Protein AF-A0A2V8TGB3-F1 (afdb_monomer_lite)

Sequence (138 aa):
MCTVPVLRRICRESYSDPQEVYATLKRRGMDLVTITDHDSIDAAESLRRYADFFLSEEVSGVMPSGTRFHMGVYAMEERDHTELQRRRTDFHALIAYLRERQLFFSINHAFSRLTGSRNDHDFALFEQYVPAMETRNG

Foldseek 3Di:
DPPDPVCPVVPAPDPDQLVVVVVVCVVVVDQADEDAGELDQVSVVVVVVDPRYAYKYFYWAADPVRWIWTKIWTRDDPVVSVVSNVCRDPPVSNLVVCVVVVIAMETEPPVDCVRHDDDPVVVVCCVVRHPYYDPDDD

Structure (mmCIF, N/CA/C/O backbone):
data_AF-A0A2V8TGB3-F1
#
_entry.id   AF-A0A2V8TGB3-F1
#
loop_
_atom_site.group_PDB
_atom_site.id
_atom_site.type_symbol
_atom_site.label_atom_id
_atom_site.label_alt_id
_atom_site.label_comp_id
_atom_site.label_asym_id
_atom_site.label_entity_id
_atom_site.label_seq_id
_atom_site.pdbx_PDB_ins_code
_atom_site.Cartn_x
_atom_site.Cartn_y
_atom_site.Cartn_z
_atom_site.occupancy
_atom_site.B_iso_or_eq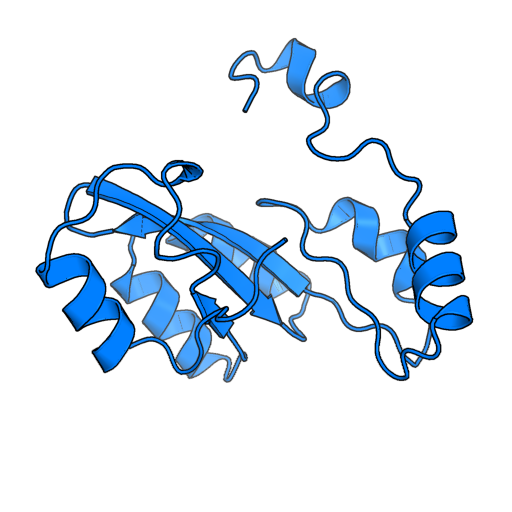uiv
_atom_site.auth_seq_id
_atom_site.auth_comp_id
_atom_site.auth_asym_id
_atom_site.auth_atom_id
_atom_site.pdbx_PDB_model_num
ATOM 1 N N . MET A 1 1 ? 0.168 13.554 -8.513 1.00 54.50 1 MET A N 1
ATOM 2 C CA . MET A 1 1 ? 1.165 14.183 -7.623 1.00 54.50 1 MET A CA 1
ATOM 3 C C . MET A 1 1 ? 1.492 15.610 -8.038 1.00 54.50 1 MET A C 1
ATOM 5 O O . MET A 1 1 ? 1.936 15.839 -9.159 1.00 54.50 1 MET A O 1
ATOM 9 N N . CYS A 1 2 ? 1.296 16.567 -7.129 1.00 41.38 2 CYS A N 1
ATOM 10 C CA . CYS A 1 2 ? 1.835 17.915 -7.281 1.00 41.38 2 CYS A CA 1
ATOM 11 C C . CYS A 1 2 ? 3.347 17.854 -7.010 1.00 41.38 2 CYS A C 1
ATOM 13 O O . CYS A 1 2 ? 3.768 17.551 -5.897 1.00 41.38 2 CYS A O 1
ATOM 15 N N . THR A 1 3 ? 4.167 18.078 -8.034 1.00 48.59 3 THR A N 1
ATOM 16 C CA . THR A 1 3 ? 5.636 17.967 -7.956 1.00 48.59 3 THR A CA 1
ATOM 17 C C . THR A 1 3 ? 6.304 19.214 -7.373 1.00 48.59 3 THR A C 1
ATOM 19 O O . THR A 1 3 ? 7.527 19.272 -7.282 1.00 48.59 3 THR A O 1
ATOM 22 N N . VAL A 1 4 ? 5.515 20.215 -6.967 1.00 53.44 4 VAL A N 1
ATOM 23 C CA . VAL A 1 4 ? 6.005 21.475 -6.404 1.00 53.44 4 VAL A CA 1
ATOM 24 C C . VAL A 1 4 ? 6.102 21.340 -4.876 1.00 53.44 4 VAL A C 1
ATOM 26 O O . VAL A 1 4 ? 5.063 21.255 -4.215 1.00 53.44 4 VAL A O 1
ATOM 29 N N . PRO A 1 5 ? 7.313 21.357 -4.281 1.00 50.12 5 PRO A N 1
ATOM 30 C CA . PRO A 1 5 ? 7.526 21.042 -2.861 1.00 50.12 5 PRO A CA 1
ATOM 31 C C . PRO A 1 5 ? 6.693 21.886 -1.885 1.00 50.12 5 PRO A C 1
ATOM 33 O O . PRO A 1 5 ? 6.234 21.382 -0.865 1.00 50.12 5 PRO A O 1
ATOM 36 N N . VAL A 1 6 ? 6.447 23.157 -2.218 1.00 58.41 6 VAL A N 1
ATOM 37 C CA . VAL A 1 6 ? 5.709 24.112 -1.369 1.00 58.41 6 VAL A CA 1
ATOM 38 C C . VAL A 1 6 ? 4.192 23.868 -1.389 1.00 58.41 6 VAL A C 1
ATOM 40 O O . VAL A 1 6 ? 3.499 24.189 -0.428 1.00 58.41 6 VAL A O 1
ATOM 43 N N . LEU A 1 7 ? 3.661 23.256 -2.452 1.00 54.00 7 LEU A N 1
ATOM 44 C CA . LEU A 1 7 ? 2.219 23.039 -2.634 1.00 54.00 7 LEU A CA 1
ATOM 45 C C . LEU A 1 7 ? 1.755 21.638 -2.213 1.00 54.00 7 LEU A C 1
ATOM 47 O O . LEU A 1 7 ? 0.550 21.389 -2.153 1.00 54.00 7 LEU A O 1
ATOM 51 N N . ARG A 1 8 ? 2.677 20.736 -1.845 1.00 53.00 8 ARG A N 1
ATOM 52 C CA . ARG A 1 8 ? 2.360 19.356 -1.425 1.00 53.00 8 ARG A CA 1
ATOM 53 C C . ARG A 1 8 ? 1.383 19.299 -0.242 1.00 53.00 8 ARG A C 1
ATOM 55 O O . ARG A 1 8 ? 0.588 18.374 -0.155 1.00 53.00 8 ARG A O 1
ATOM 62 N N . ARG A 1 9 ? 1.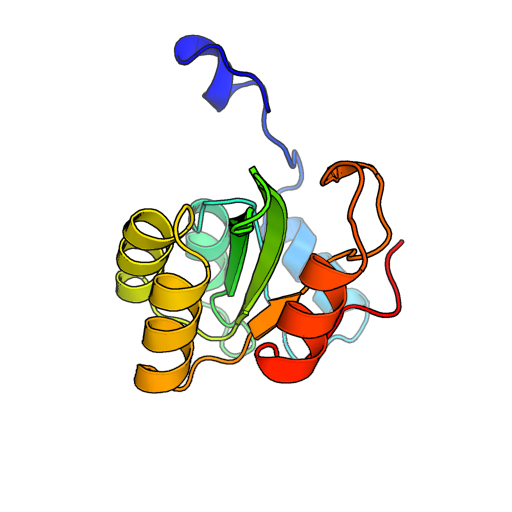394 20.311 0.638 1.00 51.84 9 ARG A N 1
ATOM 63 C CA . ARG A 1 9 ? 0.500 20.391 1.810 1.00 51.84 9 ARG A CA 1
ATOM 64 C C . ARG A 1 9 ? -0.939 20.811 1.470 1.00 51.84 9 ARG A C 1
ATOM 66 O O . ARG A 1 9 ? -1.835 20.578 2.273 1.00 51.84 9 ARG A O 1
ATOM 73 N N . ILE A 1 10 ? -1.159 21.416 0.300 1.00 53.91 10 ILE A N 1
ATOM 74 C CA . ILE A 1 10 ? -2.467 21.926 -0.156 1.00 53.91 10 ILE A CA 1
ATOM 75 C C . ILE A 1 10 ? -3.073 20.996 -1.221 1.00 53.91 10 ILE A C 1
ATOM 77 O O . ILE A 1 10 ? -4.287 20.792 -1.259 1.00 53.91 10 ILE A O 1
ATOM 81 N N . CYS A 1 11 ? -2.233 20.370 -2.047 1.00 53.47 11 CYS A N 1
ATOM 82 C CA . CYS A 1 11 ? -2.627 19.334 -2.999 1.00 53.47 11 CYS A CA 1
ATOM 83 C C . CYS A 1 11 ? -2.573 17.948 -2.345 1.00 53.47 11 CYS A C 1
ATOM 85 O O . CYS A 1 11 ? -1.669 17.159 -2.629 1.00 53.47 11 CYS A O 1
ATOM 87 N N . ARG A 1 12 ? -3.530 17.674 -1.451 1.00 59.59 12 ARG A N 1
ATOM 88 C CA . ARG A 1 12 ? -3.694 16.351 -0.835 1.00 59.59 12 ARG A CA 1
ATOM 89 C C . ARG A 1 12 ? -4.351 15.401 -1.833 1.00 59.59 12 ARG A C 1
ATOM 91 O O . ARG A 1 12 ? -5.214 15.813 -2.603 1.00 59.59 12 ARG A O 1
ATOM 98 N N . GLU A 1 13 ? -3.952 14.135 -1.803 1.00 63.62 13 GLU A N 1
ATOM 99 C CA . GLU A 1 13 ? -4.576 13.102 -2.641 1.00 63.62 13 GLU A CA 1
ATOM 100 C C . GLU A 1 13 ? -5.926 12.638 -2.072 1.00 63.62 13 GLU A C 1
ATOM 102 O O . GLU A 1 13 ? -6.788 12.194 -2.823 1.00 63.62 13 GLU A O 1
ATOM 107 N N . SER A 1 14 ? -6.161 12.870 -0.776 1.00 71.44 14 SER A N 1
ATOM 108 C CA . SER A 1 14 ? -7.464 12.741 -0.125 1.00 71.44 14 SER A CA 1
ATOM 109 C C . SER A 1 14 ? -7.754 13.961 0.753 1.00 71.44 14 SER A C 1
ATOM 111 O O . SER A 1 14 ? -6.884 14.451 1.479 1.00 71.44 14 SER A O 1
ATOM 113 N N . TYR A 1 15 ? -8.990 14.458 0.677 1.00 75.06 15 TYR A N 1
ATOM 114 C CA . TYR A 1 15 ? -9.505 15.554 1.508 1.00 75.06 15 TYR A CA 1
ATOM 115 C C . TYR A 1 15 ? -10.418 15.066 2.641 1.00 75.06 15 TYR A C 1
ATOM 117 O O . TYR A 1 15 ? -10.919 15.885 3.407 1.00 75.06 15 TYR A O 1
ATOM 125 N N . SER A 1 16 ? -10.635 13.754 2.748 1.00 82.50 16 SER A N 1
ATOM 126 C CA . SER A 1 16 ? -11.502 13.178 3.777 1.00 82.50 16 SER A CA 1
ATOM 127 C C . SER A 1 16 ? -10.816 13.218 5.143 1.00 82.50 16 SER A C 1
ATOM 129 O O . SER A 1 16 ? -9.620 12.941 5.242 1.00 82.50 16 SER A O 1
ATOM 131 N N . ASP A 1 17 ? -11.567 13.524 6.201 1.00 89.19 17 ASP A N 1
ATOM 132 C CA . ASP A 1 17 ? -11.079 13.369 7.573 1.00 89.19 17 ASP A CA 1
ATOM 133 C C . ASP A 1 17 ? -10.962 11.866 7.908 1.00 89.19 17 ASP A C 1
ATOM 135 O O . ASP A 1 17 ? -11.958 11.142 7.786 1.00 89.19 17 ASP A O 1
ATOM 139 N N . PRO A 1 18 ? -9.788 11.362 8.344 1.00 91.62 18 PRO A N 1
ATOM 140 C CA . PRO A 1 18 ? -9.616 9.959 8.724 1.00 91.62 18 PRO A CA 1
ATOM 141 C C . PRO A 1 18 ? -10.666 9.454 9.723 1.00 91.62 18 PRO A C 1
ATOM 143 O O . PRO A 1 18 ? -11.103 8.305 9.630 1.00 91.62 18 PRO A O 1
ATOM 146 N N . GLN A 1 19 ? -11.128 10.306 10.647 1.00 93.19 19 GLN A N 1
ATOM 147 C CA . GLN A 1 19 ? -12.162 9.933 11.621 1.00 93.19 19 GLN A CA 1
ATOM 148 C C . GLN A 1 19 ? -13.531 9.722 10.958 1.00 93.19 19 GLN A C 1
ATOM 150 O O . GLN A 1 19 ? -14.252 8.779 11.296 1.00 93.19 19 GLN A O 1
ATOM 155 N N . GLU A 1 20 ? -13.887 10.558 9.981 1.00 94.06 20 GLU A N 1
ATOM 156 C CA . GLU A 1 20 ? -15.122 10.412 9.204 1.00 94.06 20 GLU A CA 1
ATOM 157 C C . GLU A 1 20 ? -15.087 9.173 8.305 1.00 94.06 20 GLU A C 1
ATOM 159 O O . GLU A 1 20 ? -16.103 8.475 8.173 1.00 94.06 20 GLU A O 1
ATOM 164 N N . VAL A 1 21 ? -13.918 8.867 7.728 1.00 93.31 21 VAL A N 1
ATOM 165 C CA . VAL A 1 21 ? -13.684 7.633 6.966 1.00 93.31 21 VAL A CA 1
ATOM 166 C C . VAL A 1 21 ? -13.926 6.431 7.870 1.00 93.31 21 VAL A C 1
ATOM 168 O O . VAL A 1 21 ? -14.801 5.618 7.570 1.00 93.31 21 VAL A O 1
ATOM 171 N N . TYR A 1 22 ? -13.247 6.359 9.017 1.00 95.56 22 TYR A N 1
ATOM 172 C CA . TYR A 1 22 ? -13.423 5.275 9.982 1.00 95.56 22 TYR A CA 1
ATOM 173 C C . TYR A 1 22 ? -14.895 5.109 10.393 1.00 95.56 22 TYR A C 1
ATOM 175 O O . TYR A 1 22 ? -15.463 4.024 10.256 1.00 95.56 22 TYR A O 1
ATOM 183 N N . ALA A 1 23 ? -15.564 6.194 10.799 1.00 95.62 23 ALA A N 1
ATOM 184 C CA . ALA A 1 23 ? -16.974 6.155 11.187 1.00 95.62 23 ALA A CA 1
ATOM 185 C C . ALA A 1 23 ? -17.885 5.653 10.050 1.00 95.62 23 ALA A C 1
ATOM 187 O O . ALA A 1 23 ? -18.859 4.937 10.293 1.00 95.62 23 ALA A O 1
ATOM 188 N N . THR A 1 24 ? -17.571 6.000 8.801 1.00 95.69 24 THR A N 1
ATOM 189 C CA . THR A 1 24 ? -18.302 5.520 7.623 1.00 95.69 24 THR A CA 1
ATOM 190 C C . THR A 1 24 ? -18.093 4.028 7.392 1.00 95.69 24 THR A C 1
ATOM 192 O O . THR A 1 24 ? -19.071 3.319 7.153 1.00 95.69 24 THR A O 1
ATOM 195 N N . LEU A 1 25 ? -16.858 3.533 7.496 1.00 95.06 25 LEU A N 1
ATOM 196 C CA . LEU A 1 25 ? -16.545 2.110 7.338 1.00 95.06 25 LEU A CA 1
ATOM 197 C C . LEU A 1 25 ? -17.234 1.270 8.425 1.00 95.06 25 LEU A C 1
ATOM 199 O O . LEU A 1 25 ? -17.846 0.248 8.112 1.00 95.06 25 LEU A O 1
ATOM 203 N N . LYS A 1 26 ? -17.276 1.762 9.671 1.00 96.75 26 LYS A N 1
ATOM 204 C CA . LYS A 1 26 ? -18.036 1.117 10.754 1.00 96.75 26 LYS A CA 1
ATOM 205 C C . LYS A 1 26 ? -19.544 1.110 10.499 1.00 96.75 26 LYS A C 1
ATOM 207 O O . LYS A 1 26 ? -20.173 0.070 10.663 1.00 96.75 26 LYS A O 1
ATOM 212 N N . ARG A 1 27 ? -20.137 2.218 10.030 1.00 97.75 27 ARG A N 1
ATOM 213 C CA . ARG A 1 27 ? -21.567 2.253 9.641 1.00 97.75 27 ARG A CA 1
ATOM 214 C C . ARG A 1 27 ? -21.905 1.290 8.501 1.00 97.75 27 ARG A C 1
ATOM 216 O O . ARG A 1 27 ? -23.042 0.843 8.411 1.00 97.75 27 ARG A O 1
ATOM 223 N N . ARG A 1 28 ? -20.936 0.974 7.637 1.00 96.50 28 ARG A N 1
ATOM 224 C CA . ARG A 1 28 ? -21.073 -0.016 6.556 1.00 96.50 28 ARG A CA 1
ATOM 225 C C . ARG A 1 28 ? -20.886 -1.463 7.026 1.00 96.50 28 ARG A C 1
ATOM 227 O O . ARG A 1 28 ? -20.972 -2.362 6.199 1.00 96.50 28 ARG A O 1
ATOM 234 N N . GLY A 1 29 ? -20.658 -1.687 8.321 1.00 97.44 29 GLY A N 1
ATOM 235 C CA . GLY A 1 29 ? -20.534 -3.021 8.903 1.00 97.44 29 GLY A CA 1
ATOM 236 C C . GLY A 1 29 ? -19.165 -3.669 8.703 1.00 97.44 29 GLY A C 1
ATOM 237 O O . GLY A 1 29 ? -19.084 -4.888 8.727 1.00 97.44 29 GLY A O 1
ATOM 238 N N . MET A 1 30 ? -18.098 -2.893 8.477 1.00 96.81 30 MET A N 1
ATOM 239 C CA . MET A 1 30 ? -16.748 -3.459 8.387 1.00 96.81 30 MET A CA 1
ATOM 240 C C . MET A 1 30 ? -16.212 -3.849 9.767 1.00 96.81 30 MET A C 1
ATOM 242 O O . MET A 1 30 ? -16.212 -3.024 10.685 1.00 96.81 30 MET A O 1
ATOM 246 N N . ASP A 1 31 ? -15.715 -5.080 9.892 1.00 96.94 31 ASP A N 1
ATOM 247 C CA . ASP A 1 31 ? -15.144 -5.618 11.134 1.00 96.94 31 ASP A CA 1
ATOM 248 C C . ASP A 1 31 ? -13.689 -5.204 11.363 1.00 96.94 31 ASP A C 1
ATOM 250 O O . ASP A 1 31 ? -13.293 -5.013 12.505 1.00 96.94 31 ASP A O 1
ATOM 254 N N . LEU A 1 32 ? -12.917 -5.036 10.285 1.00 96.88 32 LEU A N 1
ATOM 255 C CA . LEU A 1 32 ? -11.521 -4.601 10.301 1.00 96.88 32 LEU A CA 1
ATOM 256 C C . LEU A 1 32 ? -11.362 -3.377 9.400 1.00 96.88 32 LEU A C 1
ATOM 258 O O . LEU A 1 32 ? -11.945 -3.322 8.314 1.00 96.88 32 LEU A O 1
ATOM 262 N N . VAL A 1 33 ? -10.573 -2.400 9.843 1.00 96.56 33 VAL A N 1
ATOM 263 C CA . VAL A 1 33 ? -10.402 -1.122 9.146 1.00 96.56 33 VAL A CA 1
ATOM 264 C C . VAL A 1 33 ? -8.924 -0.797 8.960 1.00 96.56 33 VAL A C 1
ATOM 266 O O . VAL A 1 33 ? -8.103 -0.978 9.853 1.00 96.56 33 VAL A O 1
ATOM 269 N N . THR A 1 34 ? -8.583 -0.261 7.794 1.00 96.19 34 THR A N 1
ATOM 270 C CA . THR A 1 34 ? -7.277 0.342 7.533 1.00 96.19 34 THR A CA 1
ATOM 271 C C . THR A 1 34 ? -7.426 1.508 6.560 1.00 96.19 34 THR A C 1
ATOM 273 O O . THR A 1 34 ? -8.483 1.681 5.949 1.00 96.19 34 THR A O 1
ATOM 276 N N . ILE A 1 35 ? -6.376 2.314 6.432 1.00 94.75 35 ILE A N 1
ATOM 277 C CA . ILE A 1 35 ? -6.233 3.341 5.399 1.00 94.75 35 ILE A CA 1
ATOM 278 C C . ILE A 1 35 ? -4.891 3.094 4.715 1.00 94.75 35 ILE A C 1
ATOM 280 O O . ILE A 1 35 ? -3.905 2.810 5.387 1.00 94.75 35 ILE A O 1
ATOM 284 N N . THR A 1 36 ? -4.872 3.191 3.389 1.00 95.19 36 THR A N 1
ATOM 285 C CA . THR A 1 36 ? -3.691 2.980 2.545 1.00 95.19 36 THR A CA 1
ATOM 286 C C . THR A 1 36 ? -3.402 4.249 1.751 1.00 95.19 36 THR A C 1
ATOM 288 O O . THR A 1 36 ? -3.558 4.279 0.533 1.00 95.19 36 THR A O 1
ATOM 291 N N . ASP A 1 37 ? -3.045 5.329 2.447 1.00 94.44 37 ASP A N 1
ATOM 292 C CA . ASP A 1 37 ? -2.634 6.569 1.782 1.00 94.44 37 ASP A CA 1
ATOM 293 C C . ASP A 1 37 ? -1.331 6.340 0.993 1.00 94.44 37 ASP A C 1
ATOM 295 O O . ASP A 1 37 ? -0.509 5.487 1.343 1.00 94.44 37 ASP A O 1
ATOM 299 N N . HIS A 1 38 ? -1.142 7.099 -0.090 1.00 95.00 38 HIS A N 1
ATOM 300 C CA . HIS A 1 38 ? 0.046 6.975 -0.931 1.00 95.00 38 HIS A CA 1
ATOM 301 C C . HIS A 1 38 ? 1.308 7.479 -0.222 1.00 95.00 38 HIS A C 1
ATOM 303 O O . HIS A 1 38 ? 1.392 8.654 0.150 1.00 95.00 38 HIS A O 1
ATOM 309 N N . ASP A 1 39 ? 2.321 6.616 -0.135 1.00 96.44 39 ASP A N 1
ATOM 310 C CA . ASP A 1 39 ? 3.659 6.932 0.383 1.00 96.44 39 ASP A CA 1
ATOM 311 C C . ASP A 1 39 ? 3.653 7.662 1.758 1.00 96.44 39 ASP A C 1
ATOM 313 O O . ASP A 1 39 ? 4.521 8.499 2.038 1.00 96.44 39 ASP A O 1
ATOM 317 N N . SER A 1 40 ? 2.636 7.432 2.599 1.00 94.88 40 SER A N 1
ATOM 318 C CA . SER A 1 40 ? 2.442 8.126 3.879 1.00 94.88 40 SER A CA 1
ATOM 319 C C . SER A 1 40 ? 1.583 7.317 4.848 1.00 94.88 40 SER A C 1
ATOM 321 O O . SER A 1 40 ? 0.653 6.623 4.450 1.00 94.88 40 SER A O 1
ATOM 323 N N . ILE A 1 41 ? 1.866 7.481 6.142 1.00 95.25 41 ILE A N 1
ATOM 324 C CA . ILE A 1 41 ? 1.098 6.896 7.250 1.00 95.25 41 ILE A CA 1
ATOM 325 C C . ILE A 1 41 ? 0.452 7.954 8.159 1.00 95.25 41 ILE A C 1
ATOM 327 O O . ILE A 1 41 ? -0.160 7.615 9.171 1.00 95.25 41 ILE A O 1
ATOM 331 N N . ASP A 1 42 ? 0.554 9.239 7.811 1.00 92.44 42 ASP A N 1
ATOM 332 C CA . ASP A 1 42 ? 0.190 10.352 8.702 1.00 92.44 42 ASP A CA 1
ATOM 333 C C . ASP A 1 42 ? -1.288 10.307 9.124 1.00 92.44 42 ASP A C 1
ATOM 335 O O . ASP A 1 42 ? -1.637 10.580 10.273 1.00 92.44 42 ASP A O 1
ATOM 339 N N . ALA A 1 43 ? -2.177 9.944 8.195 1.00 88.31 43 ALA A N 1
ATOM 340 C CA . ALA A 1 43 ? -3.610 9.834 8.460 1.00 88.31 43 ALA A CA 1
ATOM 341 C C . ALA A 1 43 ? -3.955 8.679 9.414 1.00 88.31 43 ALA A C 1
ATOM 343 O O . ALA A 1 43 ? -4.924 8.772 10.177 1.00 88.31 43 ALA A O 1
ATOM 344 N N . ALA A 1 44 ? -3.158 7.607 9.384 1.00 91.75 44 ALA A N 1
ATOM 345 C CA . ALA A 1 44 ? -3.381 6.414 10.186 1.00 91.75 44 ALA A CA 1
ATOM 346 C C . ALA A 1 44 ? -3.141 6.673 11.678 1.00 91.75 44 ALA A C 1
ATOM 348 O O . ALA A 1 44 ? -3.830 6.081 12.505 1.00 91.75 44 ALA A O 1
ATOM 349 N N . GLU A 1 45 ? -2.235 7.593 12.030 1.00 88.75 45 GLU A N 1
ATOM 350 C CA . GLU A 1 45 ? -1.842 7.916 13.411 1.00 88.75 45 GLU A CA 1
ATOM 351 C C . GLU A 1 45 ? -3.057 8.122 14.334 1.00 88.75 45 GLU A C 1
ATOM 353 O O . GLU A 1 45 ? -3.171 7.507 15.395 1.00 88.75 45 GLU A O 1
ATOM 358 N N . SER A 1 46 ? -4.032 8.922 13.888 1.00 91.94 46 SER A N 1
ATOM 359 C CA . SER A 1 46 ? -5.232 9.245 14.674 1.00 91.94 46 SER A CA 1
ATOM 360 C C . SER A 1 46 ? -6.200 8.066 14.871 1.00 91.94 46 SER A C 1
ATOM 362 O O . SER A 1 46 ? -7.077 8.117 15.741 1.00 91.94 46 SER A O 1
ATOM 364 N N . LEU A 1 47 ? -6.057 7.008 14.068 1.00 95.38 47 LEU A N 1
ATOM 365 C CA . LEU A 1 47 ? -6.920 5.827 14.059 1.00 95.38 47 LEU A CA 1
ATOM 366 C C . LEU A 1 47 ? -6.314 4.631 14.799 1.00 95.38 47 LEU A C 1
ATOM 368 O O . LEU A 1 47 ? -7.053 3.736 15.197 1.00 95.38 47 LEU A O 1
ATOM 372 N N . ARG A 1 48 ? -5.006 4.641 15.087 1.00 94.06 48 ARG A N 1
ATOM 373 C CA . ARG A 1 48 ? -4.297 3.541 15.779 1.00 94.06 48 ARG A CA 1
ATOM 374 C C . ARG A 1 48 ? -4.821 3.217 17.176 1.00 94.06 48 ARG A C 1
ATOM 376 O O . ARG A 1 48 ? -4.524 2.159 17.715 1.00 94.06 48 ARG A O 1
ATOM 383 N N . ARG A 1 49 ? -5.609 4.118 17.766 1.00 94.44 49 ARG A N 1
ATOM 384 C CA . ARG A 1 49 ? -6.295 3.898 19.047 1.00 94.44 49 ARG A CA 1
ATOM 385 C C . ARG A 1 49 ? -7.425 2.864 18.977 1.00 94.44 49 ARG A C 1
ATOM 387 O O . ARG A 1 49 ? -7.876 2.407 20.023 1.00 94.44 49 ARG A O 1
ATOM 394 N N . TYR A 1 50 ? -7.939 2.560 17.786 1.00 96.44 50 TYR A N 1
ATOM 395 C CA . TYR A 1 50 ? -9.038 1.618 17.600 1.00 96.44 50 TYR A CA 1
ATOM 396 C C . TYR A 1 50 ? -8.502 0.187 17.487 1.00 96.44 50 TYR A C 1
ATOM 398 O O . TYR A 1 50 ? -7.578 -0.075 16.726 1.00 96.44 50 TYR A O 1
ATOM 406 N N . ALA A 1 51 ? -9.076 -0.743 18.256 1.00 96.00 51 ALA A N 1
ATOM 407 C CA . ALA A 1 51 ? -8.591 -2.125 18.338 1.00 96.00 51 ALA A CA 1
ATOM 408 C C . ALA A 1 51 ? -8.794 -2.933 17.042 1.00 96.00 51 ALA A C 1
ATOM 410 O O . ALA A 1 51 ? -8.112 -3.926 16.816 1.00 96.00 51 ALA A O 1
ATOM 411 N N . ASP A 1 52 ? -9.739 -2.512 16.208 1.00 97.19 52 ASP A N 1
ATOM 412 C CA . ASP A 1 52 ? -10.062 -3.068 14.895 1.00 97.19 52 ASP A CA 1
ATOM 413 C C . ASP A 1 52 ? -9.374 -2.322 13.740 1.00 97.19 52 ASP A C 1
ATOM 415 O O . ASP A 1 52 ? -9.654 -2.592 12.569 1.00 97.19 52 ASP A O 1
ATOM 419 N N . PHE A 1 53 ? -8.471 -1.390 14.059 1.00 97.75 53 PHE A N 1
ATOM 420 C CA . PHE A 1 53 ? -7.638 -0.702 13.085 1.00 97.75 53 PHE A CA 1
ATOM 421 C C . PHE A 1 53 ? -6.243 -1.327 13.002 1.00 97.75 53 PHE A C 1
ATOM 423 O O . PHE A 1 53 ? -5.606 -1.598 14.019 1.00 97.75 53 PHE A O 1
ATOM 430 N N . PHE A 1 54 ? -5.728 -1.482 11.785 1.00 97.50 54 PHE A N 1
ATOM 431 C CA . PHE A 1 54 ? -4.346 -1.896 11.538 1.00 97.50 54 PHE A CA 1
ATOM 432 C C . PHE A 1 54 ? -3.661 -0.943 10.552 1.00 97.50 54 PHE A C 1
ATOM 434 O O . PHE A 1 54 ? -4.291 -0.439 9.622 1.00 97.50 54 PHE A O 1
ATOM 441 N N . LEU A 1 55 ? -2.371 -0.671 10.763 1.00 97.62 55 LEU A N 1
ATOM 442 C CA . LEU A 1 55 ? -1.592 0.257 9.939 1.00 97.62 55 LEU A CA 1
ATOM 443 C C . LEU A 1 55 ? -1.243 -0.374 8.582 1.00 97.62 55 LEU A C 1
ATOM 445 O O . LEU A 1 55 ? -0.773 -1.510 8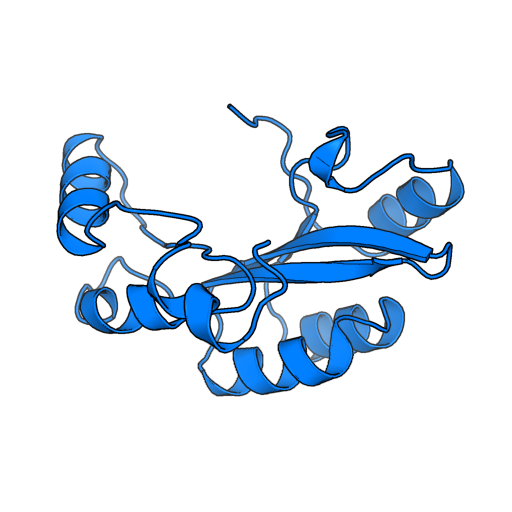.534 1.00 97.62 55 LEU A O 1
ATOM 449 N N . SER A 1 56 ? -1.456 0.374 7.500 1.00 98.00 56 SER A N 1
ATOM 450 C CA . SER A 1 56 ? -1.160 -0.029 6.119 1.00 98.00 56 SER A CA 1
ATOM 451 C C . SER A 1 56 ? -0.757 1.195 5.286 1.00 98.00 56 SER A C 1
ATOM 453 O O . SER A 1 56 ? -0.906 2.329 5.739 1.00 98.00 56 SER A O 1
ATOM 455 N N . GLU A 1 57 ? -0.238 0.975 4.080 1.00 97.88 57 GLU A N 1
ATOM 456 C CA . GLU A 1 57 ? 0.192 2.025 3.143 1.00 97.88 57 GLU A CA 1
ATOM 457 C C . GLU A 1 57 ? 0.025 1.544 1.697 1.00 97.88 57 GLU A C 1
ATOM 459 O O . GLU A 1 57 ? 0.163 0.352 1.416 1.00 97.88 57 GLU A O 1
ATOM 464 N N . GLU A 1 58 ? -0.264 2.463 0.773 1.00 97.94 58 GLU A N 1
ATOM 465 C CA . GLU A 1 58 ? -0.131 2.201 -0.663 1.00 97.94 58 GLU A CA 1
ATOM 466 C C . GLU A 1 58 ? 1.208 2.766 -1.151 1.00 97.94 58 GLU A C 1
ATOM 468 O O . GLU A 1 58 ? 1.399 3.972 -1.311 1.00 97.94 58 GLU A O 1
ATOM 473 N N . VAL A 1 59 ? 2.169 1.875 -1.373 1.00 98.31 59 VAL A N 1
ATOM 474 C CA . VAL A 1 59 ? 3.527 2.230 -1.783 1.00 98.31 59 VAL A CA 1
ATOM 475 C C . VAL A 1 59 ? 3.562 2.463 -3.288 1.00 98.31 59 VAL A C 1
ATOM 477 O O . VAL A 1 59 ? 3.234 1.565 -4.069 1.00 98.31 59 VAL A O 1
ATOM 480 N N . SER A 1 60 ? 4.026 3.641 -3.706 1.00 97.62 60 SER A N 1
ATOM 481 C CA . SER A 1 60 ? 4.289 3.947 -5.114 1.00 97.62 60 SER A CA 1
ATOM 482 C C . SER A 1 60 ? 5.725 3.580 -5.480 1.00 97.62 60 SER A C 1
ATOM 484 O O . SER A 1 60 ? 6.682 4.207 -5.010 1.00 97.62 60 SER A O 1
ATOM 486 N N . GLY A 1 61 ? 5.889 2.596 -6.361 1.00 96.69 61 GLY A N 1
ATOM 487 C CA . GLY A 1 61 ? 7.192 2.091 -6.778 1.00 96.69 61 GLY A CA 1
ATOM 488 C C . GLY A 1 61 ? 7.424 2.048 -8.286 1.00 96.69 61 GLY A C 1
ATOM 489 O O . GLY A 1 61 ? 6.600 2.505 -9.085 1.00 96.69 61 GLY A O 1
ATOM 490 N N . VAL A 1 62 ? 8.589 1.521 -8.672 1.00 95.06 62 VAL A N 1
ATOM 491 C CA . VAL A 1 62 ? 9.048 1.421 -10.067 1.00 95.06 62 VAL A CA 1
ATOM 492 C C . VAL A 1 62 ? 9.428 -0.022 -10.401 1.00 95.06 62 VAL A C 1
ATOM 494 O O . VAL A 1 62 ? 10.201 -0.656 -9.683 1.00 95.06 62 VAL A O 1
ATOM 497 N N . MET A 1 63 ? 8.874 -0.541 -11.495 1.00 95.06 63 MET A N 1
ATOM 498 C CA . MET A 1 63 ? 9.216 -1.848 -12.054 1.00 95.06 63 MET A CA 1
ATOM 499 C C . MET A 1 63 ? 10.597 -1.809 -12.723 1.00 95.06 63 MET A C 1
ATOM 501 O O . MET A 1 63 ? 11.013 -0.746 -13.187 1.00 95.06 63 MET A O 1
ATOM 505 N N . PRO A 1 64 ? 11.285 -2.954 -12.892 1.00 93.75 64 PRO A N 1
ATOM 506 C CA . PRO A 1 64 ? 12.543 -3.016 -13.646 1.00 93.75 64 PRO A CA 1
ATOM 507 C C . PRO A 1 64 ? 12.438 -2.474 -15.083 1.00 93.75 64 PRO A C 1
ATOM 509 O O . PRO A 1 64 ? 13.408 -1.956 -15.629 1.00 93.75 64 PRO A O 1
ATOM 512 N N . SER A 1 65 ? 11.247 -2.547 -15.684 1.00 90.25 65 SER A N 1
ATOM 513 C CA . SER A 1 65 ? 10.927 -1.990 -17.004 1.00 90.25 65 SER A CA 1
ATOM 514 C C . SER A 1 65 ? 10.800 -0.456 -17.031 1.00 90.25 65 SER A C 1
ATOM 516 O O . SER A 1 65 ? 10.680 0.129 -18.107 1.00 90.25 65 SER A O 1
ATOM 518 N N . GLY A 1 66 ? 10.807 0.206 -15.868 1.00 89.69 66 GLY A N 1
ATOM 519 C CA . GLY A 1 66 ? 10.616 1.649 -15.712 1.00 89.69 66 GLY A CA 1
ATOM 520 C C . GLY A 1 66 ? 9.156 2.087 -15.550 1.00 89.69 66 GLY A C 1
ATOM 521 O O . GLY A 1 66 ? 8.895 3.277 -15.355 1.00 89.69 66 GLY A O 1
ATOM 522 N N . THR A 1 67 ? 8.194 1.160 -15.614 1.00 91.38 67 THR A N 1
ATOM 523 C CA . THR A 1 67 ? 6.776 1.451 -15.351 1.00 91.38 67 THR A CA 1
ATOM 524 C C . THR A 1 67 ? 6.538 1.669 -13.857 1.00 91.38 67 THR A C 1
ATOM 526 O O . THR A 1 67 ? 7.324 1.230 -13.016 1.00 91.38 67 THR A O 1
ATOM 529 N N . ARG A 1 68 ? 5.474 2.393 -13.493 1.00 93.94 68 ARG A N 1
ATOM 530 C CA . ARG A 1 68 ? 5.115 2.575 -12.081 1.00 93.94 68 ARG A CA 1
ATOM 531 C C . ARG A 1 68 ? 4.228 1.431 -11.615 1.00 93.94 68 ARG A C 1
ATOM 533 O O . ARG A 1 68 ? 3.450 0.877 -12.385 1.00 93.94 68 ARG A O 1
ATOM 540 N N . PHE A 1 69 ? 4.292 1.121 -10.331 1.00 95.69 69 PHE A N 1
ATOM 541 C CA . PHE A 1 69 ? 3.325 0.247 -9.682 1.00 95.69 69 PHE A CA 1
ATOM 542 C C . PHE A 1 69 ? 2.870 0.860 -8.369 1.00 95.69 69 PHE A C 1
ATOM 544 O O . PHE A 1 69 ? 3.606 1.630 -7.756 1.00 95.69 69 PHE A O 1
ATOM 551 N N . HIS A 1 70 ? 1.659 0.514 -7.949 1.00 97.44 70 HIS A N 1
ATOM 552 C CA . HIS A 1 70 ? 1.180 0.804 -6.608 1.00 97.44 70 HIS A CA 1
ATOM 553 C C . HIS A 1 70 ? 0.936 -0.519 -5.892 1.00 97.44 70 HIS A C 1
ATOM 555 O O . HIS A 1 70 ? 0.401 -1.457 -6.487 1.00 97.44 70 HIS A O 1
ATOM 561 N N . MET A 1 71 ? 1.361 -0.604 -4.640 1.00 98.06 71 MET A N 1
ATOM 562 C CA . MET A 1 71 ? 1.291 -1.824 -3.849 1.00 98.06 71 MET A CA 1
ATOM 563 C C . MET A 1 71 ? 0.702 -1.522 -2.481 1.00 98.06 71 MET A C 1
ATOM 565 O O . MET A 1 71 ? 1.284 -0.752 -1.723 1.00 98.06 71 MET A O 1
ATOM 569 N N . GLY A 1 72 ? -0.420 -2.152 -2.151 1.00 98.38 72 GLY A N 1
ATOM 570 C CA . GLY A 1 72 ? -0.918 -2.174 -0.784 1.00 98.38 72 GLY A CA 1
ATOM 571 C C . GLY A 1 72 ? 0.005 -3.023 0.083 1.00 98.38 72 GLY A C 1
ATOM 572 O O . GLY A 1 72 ? 0.299 -4.163 -0.273 1.00 98.38 72 GLY A O 1
ATOM 573 N N . VAL A 1 73 ? 0.459 -2.481 1.207 1.00 98.62 73 VAL A N 1
ATOM 574 C CA . VAL A 1 73 ? 1.210 -3.197 2.246 1.00 98.62 73 VAL A CA 1
ATOM 575 C C . VAL A 1 73 ? 0.422 -3.086 3.541 1.00 98.62 73 VAL A C 1
ATOM 577 O O . VAL A 1 73 ? 0.086 -1.981 3.963 1.00 98.62 73 VAL A O 1
ATOM 580 N N . TYR A 1 74 ? 0.096 -4.223 4.151 1.00 98.31 74 TYR A N 1
ATOM 581 C CA . TYR A 1 74 ? -0.923 -4.308 5.193 1.00 98.31 74 TYR A CA 1
ATOM 582 C C . TYR A 1 74 ? -0.372 -4.808 6.524 1.00 98.31 74 TYR A C 1
ATOM 584 O O . TYR A 1 74 ? 0.514 -5.662 6.559 1.00 98.31 74 TYR A O 1
ATOM 592 N N . ALA A 1 75 ? -0.979 -4.323 7.611 1.00 97.44 75 ALA A N 1
ATOM 593 C CA . ALA A 1 75 ? -0.681 -4.713 8.992 1.00 97.44 75 ALA A CA 1
ATOM 594 C C . ALA A 1 75 ? 0.812 -4.573 9.343 1.00 97.44 75 ALA A C 1
ATOM 596 O O . ALA A 1 75 ? 1.423 -5.463 9.931 1.00 97.44 75 ALA A O 1
ATOM 597 N N . MET A 1 76 ? 1.386 -3.437 8.954 1.00 97.38 76 MET A N 1
ATOM 598 C CA . MET A 1 76 ? 2.800 -3.115 9.118 1.00 97.38 76 MET A CA 1
ATOM 599 C C . MET A 1 76 ? 3.061 -2.237 10.350 1.00 97.38 76 MET A C 1
ATOM 601 O O . MET A 1 76 ? 2.142 -1.714 10.981 1.00 97.38 76 MET A O 1
ATOM 605 N N . GLU A 1 77 ? 4.333 -2.039 10.683 1.00 97.38 77 GLU A N 1
ATOM 606 C CA . GLU A 1 77 ? 4.797 -1.108 11.712 1.00 97.38 77 GLU A CA 1
ATOM 607 C C . GLU A 1 77 ? 5.389 0.173 11.090 1.00 97.38 77 GLU A C 1
ATOM 609 O O . GLU A 1 77 ? 5.780 0.204 9.926 1.00 97.38 77 GLU A O 1
ATOM 614 N N . GLU A 1 78 ? 5.550 1.239 11.882 1.00 96.88 78 GLU A N 1
ATOM 615 C CA . GLU A 1 78 ? 6.139 2.513 11.416 1.00 96.88 78 GLU A CA 1
ATOM 616 C C . GLU A 1 78 ? 7.556 2.362 10.843 1.00 96.88 78 GLU A C 1
ATOM 618 O O . GLU A 1 78 ? 7.943 3.058 9.903 1.00 96.88 78 GLU A O 1
ATOM 623 N N . ARG A 1 79 ? 8.353 1.438 11.396 1.00 97.56 79 ARG A N 1
ATOM 624 C CA . ARG A 1 79 ? 9.688 1.143 10.858 1.00 97.56 79 ARG A CA 1
ATOM 625 C C . ARG A 1 79 ? 9.620 0.614 9.430 1.00 97.56 79 ARG A C 1
ATOM 627 O O . ARG A 1 79 ? 10.524 0.893 8.646 1.00 97.56 79 ARG A O 1
ATOM 634 N N . ASP A 1 80 ? 8.554 -0.111 9.099 1.00 98.44 80 ASP A N 1
ATOM 635 C CA . ASP A 1 80 ? 8.390 -0.708 7.786 1.00 98.44 80 ASP A CA 1
ATOM 636 C C . ASP A 1 80 ? 8.166 0.396 6.751 1.00 98.44 80 ASP A C 1
ATOM 638 O O . ASP A 1 80 ? 8.873 0.402 5.750 1.00 98.44 80 ASP A O 1
ATOM 642 N N . HIS A 1 81 ? 7.350 1.418 7.044 1.00 98.06 81 HIS A N 1
ATOM 643 C CA . HIS A 1 81 ? 7.203 2.608 6.186 1.00 98.06 81 HIS A CA 1
ATOM 644 C C . HIS A 1 81 ? 8.563 3.185 5.748 1.00 98.06 81 HIS A C 1
ATOM 646 O O . HIS A 1 81 ? 8.820 3.379 4.559 1.00 98.06 81 HIS A O 1
ATOM 652 N N . THR A 1 82 ? 9.493 3.384 6.689 1.00 98.25 82 THR A N 1
ATOM 653 C CA . THR A 1 82 ? 10.831 3.918 6.365 1.00 98.25 82 THR A CA 1
ATOM 654 C C . THR A 1 82 ? 11.599 3.001 5.408 1.00 98.25 82 THR A C 1
ATOM 656 O O . THR A 1 82 ? 12.249 3.468 4.469 1.00 98.25 82 THR A O 1
ATOM 659 N N . GLU A 1 83 ? 11.532 1.689 5.623 1.00 98.62 83 GLU A N 1
ATOM 660 C CA . GLU A 1 83 ? 12.233 0.707 4.799 1.00 98.62 83 GLU A CA 1
ATOM 661 C C . GLU A 1 83 ? 11.594 0.520 3.416 1.00 98.62 83 GLU A C 1
ATOM 663 O O . GLU A 1 83 ? 12.330 0.334 2.438 1.00 98.62 83 GLU A O 1
ATOM 668 N N . LEU A 1 84 ? 10.265 0.630 3.318 1.00 98.50 84 LEU A N 1
ATOM 669 C CA . LEU A 1 84 ? 9.516 0.646 2.060 1.00 98.50 84 LEU A CA 1
ATOM 670 C C . LEU A 1 84 ? 9.917 1.867 1.229 1.00 98.50 84 LEU A C 1
ATOM 672 O O . LEU A 1 84 ? 10.316 1.723 0.071 1.00 98.50 84 LEU A O 1
ATOM 676 N N . GLN A 1 85 ? 9.933 3.058 1.837 1.00 98.38 85 GLN A N 1
ATOM 677 C CA . GLN A 1 85 ? 10.306 4.298 1.152 1.00 98.38 85 GLN A CA 1
ATOM 678 C C . GLN A 1 85 ? 11.745 4.273 0.610 1.00 98.38 85 GLN A C 1
ATOM 680 O O . GLN A 1 85 ? 12.009 4.813 -0.467 1.00 98.38 85 GLN A O 1
ATOM 685 N N . ARG A 1 86 ? 12.670 3.585 1.295 1.00 98.31 86 ARG A N 1
ATOM 686 C CA . ARG A 1 86 ? 14.054 3.372 0.826 1.00 98.31 86 ARG A CA 1
ATOM 687 C C . ARG A 1 86 ? 14.164 2.423 -0.370 1.00 98.31 86 ARG A C 1
ATOM 689 O O . ARG A 1 86 ? 15.136 2.516 -1.113 1.00 98.31 86 ARG A O 1
ATOM 696 N N . ARG A 1 87 ? 13.214 1.498 -0.539 1.00 98.38 87 ARG A N 1
ATOM 697 C CA . ARG A 1 87 ? 13.292 0.391 -1.512 1.00 98.38 87 ARG A CA 1
ATOM 698 C C . ARG A 1 87 ? 12.308 0.495 -2.664 1.00 98.38 87 ARG A C 1
ATOM 700 O O . ARG A 1 87 ? 12.446 -0.248 -3.624 1.00 98.38 87 ARG A O 1
ATOM 707 N N . ARG A 1 88 ? 11.338 1.408 -2.621 1.00 97.50 88 ARG A N 1
ATOM 708 C CA . ARG A 1 88 ? 10.252 1.493 -3.615 1.00 97.50 88 ARG A CA 1
ATOM 709 C C . ARG A 1 88 ? 10.707 1.652 -5.077 1.00 97.50 88 ARG A C 1
ATOM 711 O O . ARG A 1 88 ? 9.934 1.372 -5.985 1.00 97.50 88 ARG A O 1
ATOM 718 N N . THR A 1 89 ? 11.945 2.074 -5.336 1.00 97.44 89 THR A N 1
ATOM 719 C CA . THR A 1 89 ? 12.512 2.171 -6.697 1.00 97.44 89 THR A CA 1
ATOM 720 C C . THR A 1 89 ? 13.231 0.903 -7.172 1.00 97.44 89 THR A C 1
ATOM 722 O O . THR A 1 89 ? 13.721 0.881 -8.295 1.00 97.44 89 THR A O 1
ATOM 725 N N . ASP A 1 90 ? 13.313 -0.131 -6.336 1.00 98.06 90 ASP A N 1
ATOM 726 C CA . ASP A 1 90 ? 13.868 -1.445 -6.659 1.00 98.06 90 ASP A CA 1
ATOM 727 C C . ASP A 1 90 ? 12.853 -2.524 -6.259 1.00 98.06 90 ASP A C 1
ATOM 729 O O . ASP A 1 90 ? 12.718 -2.894 -5.090 1.00 98.06 90 ASP A O 1
ATOM 733 N N . PHE A 1 91 ? 12.122 -3.029 -7.256 1.00 97.75 91 PHE A N 1
ATOM 734 C CA . PHE A 1 91 ? 11.073 -4.029 -7.062 1.00 97.75 91 PHE A CA 1
ATOM 735 C C . PHE A 1 91 ? 11.573 -5.273 -6.315 1.00 97.75 91 PHE A C 1
ATOM 737 O O . PHE A 1 91 ? 10.907 -5.753 -5.400 1.00 97.75 91 PHE A O 1
ATOM 744 N N . HIS A 1 92 ? 12.755 -5.791 -6.655 1.00 98.12 92 HIS A N 1
ATOM 745 C CA . HIS A 1 92 ? 13.253 -7.020 -6.042 1.00 98.12 92 HIS A CA 1
ATOM 746 C C . HIS A 1 92 ? 13.708 -6.788 -4.601 1.00 98.12 92 HIS A C 1
ATOM 748 O O . HIS A 1 92 ? 13.401 -7.611 -3.734 1.00 98.12 92 HIS A O 1
ATOM 754 N N . ALA A 1 93 ? 14.371 -5.661 -4.321 1.00 98.56 93 ALA A N 1
ATOM 755 C CA . ALA A 1 93 ? 14.737 -5.292 -2.956 1.00 98.56 93 ALA A CA 1
ATOM 756 C C . ALA A 1 93 ? 13.498 -5.076 -2.072 1.00 98.56 93 ALA A C 1
ATOM 758 O O . ALA A 1 93 ? 13.476 -5.520 -0.921 1.00 98.56 93 ALA A O 1
ATOM 759 N N . LEU A 1 94 ? 12.451 -4.439 -2.610 1.00 98.69 94 LEU A N 1
ATOM 760 C CA . LEU A 1 94 ? 11.179 -4.253 -1.912 1.00 98.69 94 LEU A CA 1
ATOM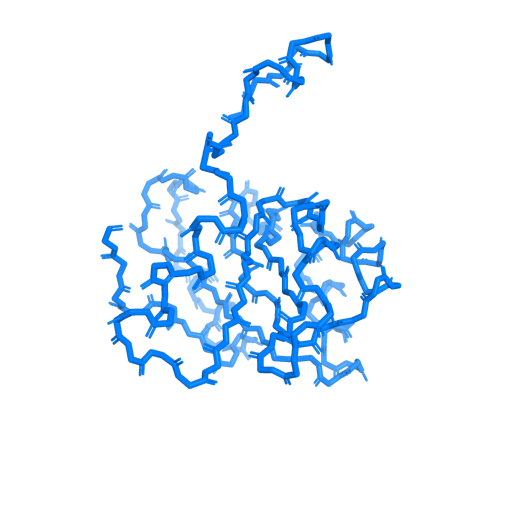 761 C C . LEU A 1 94 ? 10.513 -5.598 -1.584 1.00 98.69 94 LEU A C 1
ATOM 763 O O . LEU A 1 94 ? 10.165 -5.846 -0.431 1.00 98.69 94 LEU A O 1
ATOM 767 N N . ILE A 1 95 ? 10.387 -6.491 -2.570 1.00 98.56 95 ILE A N 1
ATOM 768 C CA . ILE A 1 95 ? 9.791 -7.823 -2.385 1.00 98.56 95 ILE A CA 1
ATOM 769 C C . ILE A 1 95 ? 10.577 -8.658 -1.367 1.00 98.56 95 ILE A C 1
ATOM 771 O O . ILE A 1 95 ? 9.971 -9.342 -0.540 1.00 98.56 95 ILE A O 1
ATOM 775 N N . ALA A 1 96 ? 11.912 -8.616 -1.410 1.00 98.56 96 ALA A N 1
ATOM 776 C CA . ALA A 1 96 ? 12.754 -9.334 -0.456 1.00 98.56 96 ALA A CA 1
ATOM 777 C C . ALA A 1 96 ? 12.469 -8.885 0.984 1.00 98.56 96 ALA A C 1
ATOM 779 O O . ALA A 1 96 ? 12.232 -9.726 1.849 1.00 98.56 96 ALA A O 1
ATOM 780 N N . TYR A 1 97 ? 12.395 -7.570 1.209 1.00 98.75 97 TYR A N 1
ATOM 781 C CA . TYR A 1 97 ? 12.077 -6.996 2.514 1.00 98.75 97 TYR A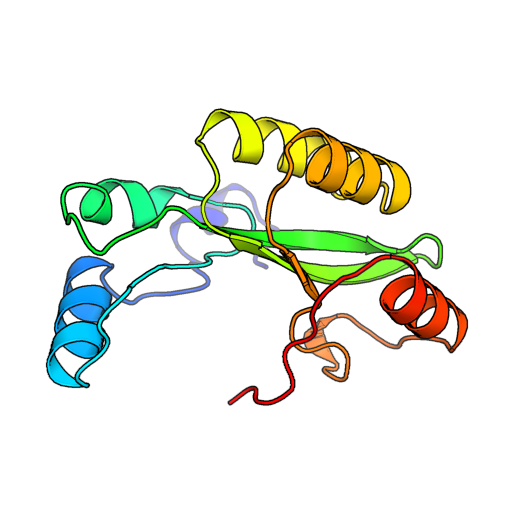 CA 1
ATOM 782 C C . TYR A 1 97 ? 10.681 -7.392 3.011 1.00 98.75 97 TYR A C 1
ATOM 784 O O . TYR A 1 97 ? 10.532 -7.854 4.142 1.00 98.75 97 TYR A O 1
ATOM 792 N N . LEU A 1 98 ? 9.661 -7.261 2.155 1.00 98.69 98 LEU A N 1
ATOM 793 C CA . LEU A 1 98 ? 8.279 -7.611 2.496 1.00 98.69 98 LEU A CA 1
ATOM 794 C C . LEU A 1 98 ? 8.155 -9.077 2.928 1.00 98.69 98 LEU A C 1
ATOM 796 O O . LEU A 1 98 ? 7.477 -9.386 3.907 1.00 98.69 98 LEU A O 1
ATOM 800 N N . ARG A 1 99 ? 8.855 -9.979 2.233 1.00 98.38 99 ARG A N 1
ATOM 801 C CA . ARG A 1 99 ? 8.882 -11.410 2.560 1.00 98.38 99 ARG A CA 1
ATOM 802 C C . ARG A 1 99 ? 9.646 -11.705 3.844 1.00 98.38 99 ARG A C 1
ATOM 804 O O . ARG A 1 99 ? 9.154 -12.477 4.660 1.00 98.38 99 ARG A O 1
ATOM 811 N N . GLU A 1 100 ? 10.812 -11.092 4.035 1.00 98.38 100 GLU A N 1
ATOM 812 C CA . GLU A 1 100 ? 11.617 -11.246 5.253 1.00 98.38 100 GLU A CA 1
ATOM 813 C C . GLU A 1 100 ? 10.846 -10.791 6.499 1.00 98.38 100 GLU A C 1
ATOM 815 O O . GLU A 1 100 ? 10.855 -11.469 7.525 1.00 98.38 100 GLU A O 1
ATOM 820 N N . ARG A 1 101 ? 10.113 -9.677 6.393 1.00 98.31 101 ARG A N 1
ATOM 821 C CA . ARG A 1 101 ? 9.248 -9.151 7.459 1.00 98.31 101 ARG A CA 1
ATOM 822 C C . ARG A 1 101 ? 7.911 -9.881 7.590 1.00 98.31 101 ARG A C 1
ATOM 824 O O . ARG A 1 101 ? 7.158 -9.568 8.505 1.00 98.31 101 ARG A O 1
ATOM 831 N N . GLN A 1 102 ? 7.629 -10.840 6.705 1.00 98.00 102 GLN A N 1
ATOM 832 C CA . GLN A 1 102 ? 6.363 -11.573 6.627 1.00 98.00 102 GLN A CA 1
ATOM 833 C C . GLN A 1 102 ? 5.134 -10.652 6.527 1.00 98.00 102 GLN A C 1
ATOM 835 O O . GLN A 1 102 ? 4.078 -10.948 7.083 1.00 98.00 102 GLN A O 1
ATOM 840 N N . LEU A 1 103 ? 5.270 -9.532 5.814 1.00 98.38 103 LEU A N 1
ATOM 841 C CA . LEU A 1 103 ? 4.176 -8.594 5.583 1.00 98.38 103 LEU A CA 1
ATOM 842 C C . LEU A 1 103 ? 3.254 -9.109 4.478 1.00 98.38 103 LEU A C 1
ATOM 844 O O . LEU A 1 103 ? 3.704 -9.715 3.503 1.00 98.38 103 LEU A O 1
ATOM 848 N N . PHE A 1 104 ? 1.957 -8.839 4.613 1.00 98.31 104 PHE A N 1
ATOM 849 C CA . PHE A 1 104 ? 1.004 -9.075 3.535 1.00 98.31 104 PHE A CA 1
ATOM 850 C C . PHE A 1 104 ? 1.000 -7.880 2.582 1.00 98.31 104 PHE A C 1
ATOM 852 O O . PHE A 1 104 ? 0.979 -6.729 3.018 1.00 98.31 104 PHE A O 1
ATOM 859 N N . PHE A 1 105 ? 1.010 -8.148 1.279 1.00 98.62 105 PHE A N 1
ATOM 860 C CA . PHE A 1 105 ? 1.024 -7.106 0.261 1.00 98.62 105 PHE A CA 1
ATOM 861 C C . PHE A 1 105 ? 0.282 -7.534 -1.003 1.00 98.62 105 PHE A C 1
ATOM 863 O O . PHE A 1 105 ? 0.219 -8.720 -1.332 1.00 98.62 105 PHE A O 1
ATOM 870 N N . SER A 1 106 ? -0.264 -6.562 -1.728 1.00 98.25 106 SER A N 1
ATOM 871 C CA . SER A 1 106 ? -0.983 -6.775 -2.983 1.00 98.25 106 SER A CA 1
ATOM 872 C C . SER A 1 106 ? -0.580 -5.767 -4.039 1.00 98.25 106 SER A C 1
ATOM 874 O O . SER A 1 106 ? -0.285 -4.618 -3.728 1.00 98.25 106 SER A O 1
ATOM 876 N N . ILE A 1 107 ? -0.631 -6.167 -5.305 1.00 97.25 107 ILE A N 1
ATOM 877 C CA . ILE A 1 107 ? -0.542 -5.214 -6.410 1.00 97.25 107 ILE A CA 1
ATOM 878 C C . ILE A 1 107 ? -1.907 -4.538 -6.603 1.00 97.25 107 ILE A C 1
ATOM 880 O O . ILE A 1 107 ? -2.925 -5.217 -6.776 1.00 97.25 107 ILE A O 1
ATOM 884 N N . ASN A 1 108 ? -1.926 -3.206 -6.559 1.00 95.62 108 ASN A N 1
ATOM 885 C CA . ASN A 1 108 ? -3.146 -2.410 -6.674 1.00 95.62 108 ASN A CA 1
ATOM 886 C C . ASN A 1 108 ? -3.379 -2.026 -8.134 1.00 95.62 108 ASN A C 1
ATOM 888 O O . ASN A 1 108 ? -2.420 -1.806 -8.882 1.00 95.62 108 ASN A O 1
ATOM 892 N N . HIS A 1 109 ? -4.657 -1.984 -8.528 1.00 92.88 109 HIS A N 1
ATOM 893 C CA . HIS A 1 109 ? -5.160 -1.532 -9.830 1.00 92.88 109 HIS A CA 1
ATOM 894 C C . HIS A 1 109 ? -4.223 -1.842 -11.010 1.00 92.88 109 HIS A C 1
ATOM 896 O O . HIS A 1 109 ? -3.946 -0.991 -11.856 1.00 92.88 109 HIS A O 1
ATOM 902 N N . ALA A 1 110 ? -3.750 -3.093 -11.099 1.00 90.25 110 ALA A N 1
ATOM 903 C CA . ALA A 1 110 ? -2.680 -3.511 -12.015 1.00 90.25 110 ALA A CA 1
ATOM 904 C C . ALA A 1 110 ? -2.991 -3.269 -13.506 1.00 90.25 110 ALA A C 1
ATOM 906 O O . ALA A 1 110 ? -2.085 -3.196 -14.335 1.00 90.25 110 ALA A O 1
ATOM 907 N N . PHE A 1 111 ? -4.270 -3.110 -13.849 1.00 87.94 111 PHE A N 1
ATOM 908 C CA . PHE A 1 111 ? -4.748 -2.837 -15.206 1.00 87.94 111 PHE A CA 1
ATOM 909 C C . PHE A 1 111 ? -5.104 -1.359 -15.447 1.00 87.94 111 PHE A C 1
ATOM 911 O O . PHE A 1 111 ? -5.533 -0.989 -16.540 1.00 87.94 111 PHE A O 1
ATOM 918 N N . SER A 1 112 ? -4.930 -0.494 -14.445 1.00 86.19 112 SER A N 1
ATOM 919 C CA . SER A 1 112 ? -5.210 0.937 -14.541 1.00 86.19 112 SER A CA 1
ATOM 920 C C . SER A 1 112 ? -4.110 1.689 -15.285 1.00 86.19 112 SER A C 1
ATOM 922 O O . SER A 1 112 ? -2.917 1.425 -15.131 1.00 86.19 112 SER A O 1
ATOM 924 N N . ARG A 1 113 ? -4.515 2.713 -16.049 1.00 84.38 113 ARG A N 1
ATOM 925 C CA . ARG A 1 113 ? -3.598 3.639 -16.735 1.00 84.38 113 ARG A CA 1
ATOM 926 C C . ARG A 1 113 ? -2.883 4.604 -15.788 1.00 84.38 113 ARG A C 1
ATOM 928 O O . ARG A 1 113 ? -1.917 5.234 -16.214 1.00 84.38 113 ARG A O 1
ATOM 935 N N . LEU A 1 114 ? -3.320 4.724 -14.530 1.00 83.25 114 LEU A N 1
ATOM 936 C CA . LEU A 1 114 ? -2.701 5.606 -13.524 1.00 83.25 114 LEU A CA 1
ATOM 937 C C . LEU A 1 114 ? -1.209 5.305 -13.319 1.00 83.25 114 LEU A C 1
ATOM 939 O O . LEU A 1 114 ? -0.404 6.200 -13.067 1.00 83.25 114 LEU A O 1
ATOM 943 N N . THR A 1 115 ? -0.841 4.043 -13.495 1.00 84.75 115 THR A N 1
ATOM 944 C CA . THR A 1 115 ? 0.510 3.513 -13.308 1.00 84.75 115 THR A CA 1
ATOM 945 C C . THR A 1 115 ? 1.297 3.377 -14.622 1.00 84.75 115 THR A C 1
ATOM 947 O O . THR A 1 115 ? 2.456 2.966 -14.623 1.00 84.75 115 THR A O 1
ATOM 950 N N . GLY A 1 116 ? 0.723 3.841 -15.738 1.00 83.19 116 GLY A N 1
ATOM 951 C CA . GLY A 1 116 ? 1.340 3.825 -17.064 1.00 83.19 116 GLY A CA 1
ATOM 952 C C . GLY A 1 116 ? 1.034 2.564 -17.876 1.00 83.19 116 GLY A C 1
ATOM 953 O O . GLY A 1 116 ? 0.295 1.680 -17.446 1.00 83.19 116 GLY A O 1
ATOM 954 N N . SER A 1 117 ? 1.581 2.508 -19.093 1.00 85.56 117 SER A N 1
ATOM 955 C CA . SER A 1 117 ? 1.497 1.315 -19.941 1.00 85.56 117 SER A CA 1
ATOM 956 C C . SER A 1 117 ? 2.410 0.232 -19.384 1.00 85.56 117 SER A C 1
ATOM 958 O O . SER A 1 117 ? 3.578 0.507 -19.136 1.00 85.56 117 SER A O 1
ATOM 960 N N . ARG A 1 118 ? 1.894 -0.988 -19.243 1.00 87.94 118 ARG A N 1
ATOM 961 C CA . ARG A 1 118 ? 2.661 -2.168 -18.829 1.00 87.94 118 ARG A CA 1
ATOM 962 C C . ARG A 1 118 ? 3.003 -3.042 -20.023 1.00 87.94 118 ARG A C 1
ATOM 964 O O . ARG A 1 118 ? 2.341 -2.966 -21.058 1.00 87.94 118 ARG A O 1
ATOM 971 N N . ASN A 1 119 ? 4.026 -3.867 -19.858 1.00 87.62 119 ASN A N 1
ATOM 972 C CA . ASN A 1 119 ? 4.341 -4.957 -20.775 1.00 87.62 119 ASN A CA 1
ATOM 973 C C . ASN A 1 119 ? 4.139 -6.312 -20.073 1.00 87.62 119 ASN A C 1
ATOM 975 O O . ASN A 1 119 ? 3.947 -6.369 -18.858 1.00 87.62 119 ASN A O 1
ATOM 979 N N . ASP A 1 120 ? 4.209 -7.399 -20.837 1.00 91.81 120 ASP A N 1
ATOM 980 C CA . ASP A 1 120 ? 3.976 -8.760 -20.334 1.00 91.81 120 ASP A CA 1
ATOM 981 C C . ASP A 1 120 ? 4.958 -9.173 -19.225 1.00 91.81 120 ASP A C 1
ATOM 983 O O . ASP A 1 120 ? 4.610 -9.950 -18.337 1.00 91.81 120 ASP A O 1
ATOM 987 N N . HIS A 1 121 ? 6.174 -8.617 -19.229 1.00 93.06 121 HIS A N 1
ATOM 988 C CA . HIS A 1 121 ? 7.175 -8.905 -18.206 1.00 93.06 121 HIS A CA 1
ATOM 989 C C . HIS A 1 121 ? 6.759 -8.377 -16.825 1.00 93.06 121 HIS A C 1
ATOM 991 O O . HIS A 1 121 ? 6.967 -9.069 -15.830 1.00 93.06 121 HIS A O 1
ATOM 997 N N . ASP A 1 122 ? 6.111 -7.209 -16.753 1.00 93.94 122 ASP A N 1
ATOM 998 C CA . ASP A 1 122 ? 5.585 -6.677 -15.488 1.00 93.94 122 ASP A CA 1
ATOM 999 C C . ASP A 1 122 ? 4.557 -7.641 -14.871 1.00 93.94 122 ASP A C 1
ATOM 1001 O O . ASP A 1 122 ? 4.593 -7.912 -13.671 1.00 93.94 122 ASP A O 1
ATOM 1005 N N . PHE A 1 123 ? 3.672 -8.210 -15.697 1.00 94.25 123 PHE A N 1
ATOM 1006 C CA . PHE A 1 123 ? 2.664 -9.172 -15.242 1.00 94.25 123 PHE A CA 1
ATOM 1007 C C . PHE A 1 123 ? 3.282 -10.494 -14.786 1.00 94.25 123 PHE A C 1
ATOM 1009 O O . PHE A 1 123 ? 2.878 -11.013 -13.747 1.00 94.25 123 PHE A O 1
ATOM 1016 N N . ALA A 1 124 ? 4.296 -10.996 -15.499 1.00 96.00 124 ALA A N 1
ATOM 1017 C CA . ALA A 1 124 ? 5.033 -12.188 -15.084 1.00 96.00 124 ALA A CA 1
ATOM 1018 C C . ALA A 1 124 ? 5.708 -11.993 -13.713 1.00 96.00 124 ALA A C 1
ATOM 1020 O O . ALA A 1 124 ? 5.686 -12.889 -12.869 1.00 96.00 124 ALA A O 1
ATOM 1021 N N . LEU A 1 125 ? 6.261 -10.802 -13.451 1.00 96.81 125 LEU A N 1
ATOM 1022 C CA . LEU A 1 125 ? 6.817 -10.465 -12.139 1.00 96.81 125 LEU A CA 1
ATOM 1023 C C . LEU A 1 125 ? 5.734 -10.407 -11.056 1.00 96.81 125 LEU A C 1
ATOM 1025 O O . LEU A 1 125 ? 5.962 -10.889 -9.946 1.00 96.81 125 LEU A O 1
ATOM 1029 N N . PHE A 1 126 ? 4.557 -9.852 -11.349 1.00 95.88 126 PHE A N 1
ATOM 1030 C CA . PHE A 1 126 ? 3.452 -9.861 -10.388 1.00 95.88 126 PHE A CA 1
ATOM 1031 C C . PHE A 1 126 ? 3.009 -11.280 -10.043 1.00 95.88 126 PHE A C 1
ATOM 1033 O O . PHE A 1 126 ? 2.939 -11.606 -8.862 1.00 95.88 126 PHE A O 1
ATOM 1040 N N . GLU A 1 127 ? 2.787 -12.129 -11.046 1.00 96.00 127 GLU A N 1
ATOM 1041 C CA . GLU A 1 127 ? 2.405 -13.532 -10.858 1.00 96.00 127 GLU A CA 1
ATOM 1042 C C . GLU A 1 127 ? 3.437 -14.304 -10.024 1.00 96.00 127 GLU A C 1
ATOM 1044 O O . GLU A 1 127 ? 3.084 -15.055 -9.117 1.00 96.00 127 GLU A O 1
ATOM 1049 N N . GLN A 1 128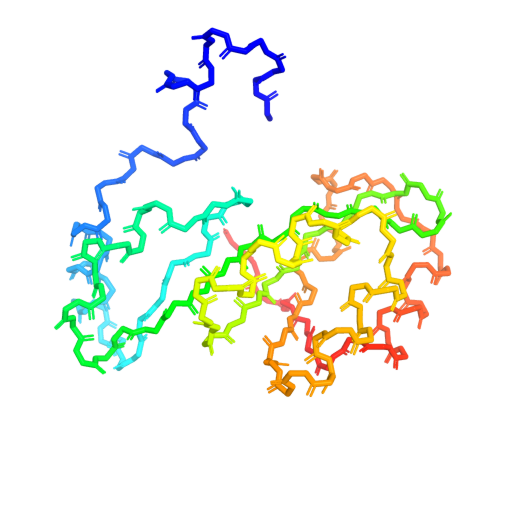 ? 4.726 -14.094 -10.297 1.00 97.31 128 GLN A N 1
ATOM 1050 C CA . GLN A 1 128 ? 5.797 -14.808 -9.612 1.00 97.31 128 GLN A CA 1
ATOM 1051 C C . GLN A 1 128 ? 6.021 -14.323 -8.173 1.00 97.31 128 GLN A C 1
ATOM 1053 O O . GLN A 1 128 ? 6.386 -15.113 -7.292 1.00 97.31 128 GLN A O 1
ATOM 1058 N N . TYR A 1 129 ? 5.899 -13.014 -7.932 1.00 97.88 129 TYR A N 1
ATOM 1059 C CA . TYR A 1 129 ? 6.402 -12.410 -6.700 1.00 97.88 129 TYR A CA 1
ATOM 1060 C C . TYR A 1 129 ? 5.330 -11.918 -5.731 1.00 97.88 129 TYR A C 1
ATOM 1062 O O . TYR A 1 129 ? 5.586 -11.917 -4.520 1.00 97.88 129 TYR A O 1
ATOM 1070 N N . VAL A 1 130 ? 4.163 -11.521 -6.232 1.00 97.50 130 VAL A N 1
ATOM 1071 C CA . VAL A 1 130 ? 3.134 -10.837 -5.450 1.00 97.50 130 VAL A CA 1
ATOM 1072 C C . VAL A 1 130 ? 2.033 -11.826 -5.050 1.00 97.50 130 VAL A C 1
ATOM 1074 O O . VAL A 1 130 ? 1.448 -12.469 -5.916 1.00 97.50 130 VAL A O 1
ATOM 1077 N N . PRO A 1 131 ? 1.712 -11.964 -3.750 1.00 97.38 131 PRO A N 1
ATOM 1078 C CA . PRO A 1 131 ? 0.797 -13.001 -3.275 1.00 97.38 131 PRO A CA 1
ATOM 1079 C C . PRO A 1 131 ? -0.685 -12.660 -3.489 1.00 97.38 131 PRO A C 1
ATOM 1081 O O . PRO A 1 131 ? -1.535 -13.533 -3.339 1.00 97.38 131 PRO A O 1
ATOM 1084 N N . ALA A 1 132 ? -1.013 -11.404 -3.802 1.00 97.12 132 ALA A N 1
ATOM 1085 C CA . ALA A 1 132 ? -2.382 -10.941 -3.984 1.00 97.12 132 ALA A CA 1
ATOM 1086 C C . ALA A 1 132 ? -2.478 -9.809 -5.016 1.00 97.12 132 ALA A C 1
ATOM 1088 O O . ALA A 1 132 ? -1.541 -9.037 -5.220 1.00 97.12 132 ALA A O 1
ATOM 1089 N N . MET A 1 133 ? -3.646 -9.674 -5.639 1.00 95.38 133 MET A N 1
ATOM 1090 C CA . MET A 1 133 ? -3.954 -8.606 -6.588 1.00 95.38 133 MET A CA 1
ATOM 1091 C C . MET A 1 133 ? -5.338 -8.037 -6.296 1.00 95.38 133 MET A C 1
ATOM 1093 O O . MET A 1 133 ? -6.284 -8.779 -6.024 1.00 95.38 133 MET A O 1
ATOM 1097 N N . GLU A 1 134 ? -5.464 -6.719 -6.395 1.00 94.69 134 GLU A N 1
ATOM 1098 C CA . GLU A 1 134 ? -6.757 -6.049 -6.369 1.00 94.69 134 GLU A CA 1
ATOM 1099 C C . GLU A 1 134 ? -7.545 -6.376 -7.647 1.00 94.69 134 GLU A C 1
ATOM 1101 O O . GLU A 1 134 ? -7.193 -5.957 -8.749 1.00 94.69 134 GLU A O 1
ATOM 1106 N N . THR A 1 135 ? -8.628 -7.139 -7.502 1.00 91.62 135 THR A N 1
ATOM 1107 C CA . THR A 1 135 ? -9.484 -7.564 -8.626 1.00 91.62 135 THR A CA 1
ATOM 1108 C C . THR A 1 135 ? -10.761 -6.739 -8.758 1.00 91.62 135 THR A C 1
ATOM 1110 O O . THR A 1 135 ? -11.388 -6.732 -9.817 1.00 91.62 135 THR A O 1
ATOM 1113 N N . ARG A 1 136 ? -11.149 -6.020 -7.700 1.00 88.69 136 ARG A N 1
ATOM 1114 C CA . ARG A 1 136 ? -12.302 -5.119 -7.676 1.00 88.69 136 ARG A CA 1
ATOM 1115 C C . ARG A 1 136 ? -11.851 -3.744 -7.200 1.00 88.69 136 ARG A C 1
ATOM 1117 O O . ARG A 1 136 ? -11.692 -3.534 -6.005 1.00 88.69 136 ARG A O 1
ATOM 1124 N N . ASN A 1 137 ? -11.707 -2.840 -8.158 1.00 80.12 137 ASN A N 1
ATOM 1125 C CA . ASN A 1 137 ? -11.357 -1.435 -7.971 1.00 80.12 137 ASN A CA 1
ATOM 1126 C C . ASN A 1 137 ? -12.549 -0.568 -8.431 1.00 80.12 137 ASN A C 1
ATOM 1128 O O . ASN A 1 137 ? -13.263 -0.974 -9.355 1.00 80.12 137 ASN A O 1
ATOM 1132 N N . GLY A 1 138 ? -12.819 0.563 -7.775 1.00 72.19 138 GLY A N 1
ATOM 1133 C CA . GLY A 1 138 ? -14.002 1.396 -8.030 1.00 72.19 138 GLY A CA 1
ATOM 1134 C C . GLY A 1 138 ? -13.809 2.856 -7.670 1.00 72.19 138 GLY A C 1
ATOM 1135 O O . GLY A 1 138 ? -12.840 3.157 -6.943 1.00 72.19 138 GLY A O 1
#

pLDDT: mean 90.6, std 13.07, range [41.38, 98.75]

Secondary structure (DSSP, 8-state):
----TTTTTTS-S--S-HHHHHHHHHHTT-SSB----BT--TTTGGGTTSTTB---EEEEEE-TTS-EEEEEEES--HHHHHHHHHHTT-HHHHHHHHHHTT-EEEEESTT-GGG----HHHHHHHHHH-S-B-----

Radius of gyration: 15.44 Å; chains: 1; bounding box: 36×39×40 Å